Protein AF-A0A7G2CPR9-F1 (afdb_monomer_lite)

Radius of gyration: 14.24 Å; chains: 1; bounding box: 24×37×41 Å

Foldseek 3Di:
DFPPDDDDQPPDDPPDDLVVVLVSLLVVLCVVQPDVLLVLLLVLLVPDDPVSPVVVVVNVVVDDPSNVSCSVSSVVSVVSVVVVVVVVVVVD

pLDDT: mean 86.21, std 10.8, range [50.31, 96.94]

Organism: NCBI:txid59799

Secondary structure (DSSP, 8-state):
-BTTB----TT--TTS-HHHHHHHHHHHHHHHH-HHHHHHHHHHHHT--TT-HHHHHHHHHHS-HHHHTTHHHHHHHHHHHHHHHHHHHH--

Sequence (92 aa):
MLEGKELQLPNMSASDPLMSRIESLRMFLEDQLGDDLFFECYRCLNSITAVNDQAMDQLTNKLTEEQRRFLPLITQLLVCEDAINKQSMVNM

Structure (mmCIF, N/CA/C/O backbone):
data_AF-A0A7G2CPR9-F1
#
_entry.id   AF-A0A7G2CPR9-F1
#
loop_
_atom_site.group_PDB
_atom_site.id
_atom_site.type_symbol
_atom_site.label_atom_id
_atom_site.label_alt_id
_atom_site.label_comp_id
_atom_site.label_asym_id
_atom_site.label_entity_id
_atom_site.label_seq_id
_atom_site.pdbx_PDB_ins_code
_atom_site.Cartn_x
_atom_site.Cartn_y
_atom_site.Cartn_z
_atom_site.occupancy
_atom_site.B_iso_or_equiv
_atom_site.auth_seq_id
_atom_site.auth_comp_id
_atom_site.auth_asym_id
_atom_site.auth_atom_id
_atom_site.pdbx_PDB_model_num
ATOM 1 N N . MET A 1 1 ? 7.691 -5.451 0.062 1.00 70.31 1 MET A N 1
ATOM 2 C CA . MET A 1 1 ? 7.797 -6.442 1.165 1.00 70.31 1 MET A CA 1
ATOM 3 C C . MET A 1 1 ? 6.811 -6.051 2.245 1.00 70.31 1 MET A C 1
ATOM 5 O O . MET A 1 1 ? 6.661 -4.859 2.479 1.00 70.31 1 MET A O 1
ATOM 9 N N . LEU A 1 2 ? 6.183 -7.021 2.902 1.00 77.38 2 LEU A N 1
ATOM 10 C CA . LEU A 1 2 ? 5.315 -6.807 4.060 1.00 77.38 2 LEU A CA 1
ATOM 11 C C . LEU A 1 2 ? 5.979 -7.487 5.264 1.00 77.38 2 LEU A C 1
ATOM 13 O O . LEU A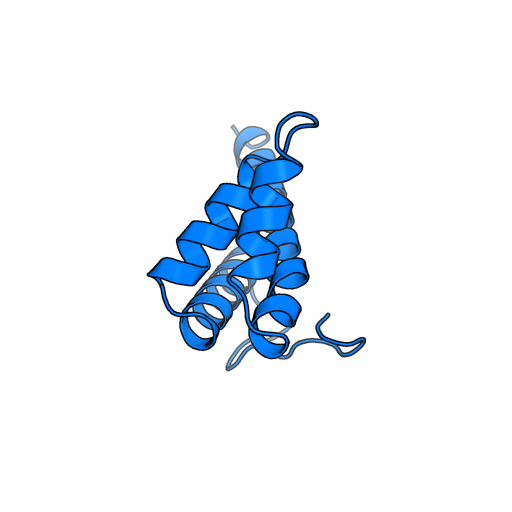 1 2 ? 6.327 -8.661 5.184 1.00 77.38 2 LEU A O 1
ATOM 17 N N . GLU A 1 3 ? 6.246 -6.735 6.335 1.00 79.19 3 GLU A N 1
ATOM 18 C CA . GLU A 1 3 ? 6.881 -7.255 7.565 1.00 79.19 3 GLU A CA 1
ATOM 19 C C . GLU A 1 3 ? 8.217 -7.993 7.336 1.00 79.19 3 GLU A C 1
ATOM 21 O O . GLU A 1 3 ? 8.507 -9.024 7.940 1.00 79.19 3 GLU A O 1
ATOM 26 N N . GLY A 1 4 ? 9.042 -7.484 6.416 1.00 78.12 4 GLY A N 1
ATOM 27 C CA . GLY A 1 4 ? 10.339 -8.094 6.097 1.00 78.12 4 GLY A CA 1
ATOM 28 C C . GLY A 1 4 ? 10.253 -9.366 5.249 1.00 78.12 4 GLY A C 1
ATOM 29 O O . GLY A 1 4 ? 11.284 -9.965 4.958 1.00 78.12 4 GLY A O 1
ATOM 30 N N . LYS A 1 5 ? 9.050 -9.767 4.824 1.00 78.50 5 LYS A N 1
ATOM 31 C CA . LYS A 1 5 ? 8.829 -10.892 3.916 1.00 78.50 5 LYS A CA 1
ATOM 32 C C . LYS A 1 5 ? 8.423 -10.402 2.534 1.00 78.50 5 LYS A C 1
ATOM 34 O O . LYS A 1 5 ? 7.789 -9.353 2.365 1.00 78.50 5 LYS A O 1
ATOM 39 N N . GLU A 1 6 ? 8.805 -11.168 1.522 1.00 81.81 6 GLU A N 1
ATOM 40 C CA . GLU A 1 6 ? 8.284 -10.965 0.178 1.00 81.81 6 GLU A CA 1
ATOM 41 C C . GLU A 1 6 ? 6.772 -11.217 0.186 1.00 81.81 6 GLU A C 1
ATOM 43 O O . GLU A 1 6 ? 6.302 -12.232 0.701 1.00 81.81 6 GLU A O 1
ATOM 48 N N . LEU A 1 7 ? 6.014 -10.252 -0.334 1.00 83.38 7 LEU A N 1
ATOM 49 C CA . LEU A 1 7 ? 4.569 -10.376 -0.461 1.00 83.38 7 LEU A CA 1
ATOM 50 C C . LEU A 1 7 ? 4.286 -11.213 -1.706 1.00 83.38 7 LEU A C 1
ATOM 52 O O . LEU A 1 7 ? 4.633 -10.796 -2.810 1.00 83.38 7 LEU A O 1
ATOM 56 N N . GLN A 1 8 ? 3.653 -12.366 -1.519 1.00 83.56 8 GLN A N 1
ATOM 57 C CA . GLN A 1 8 ? 3.175 -13.191 -2.621 1.00 83.56 8 GLN A CA 1
ATOM 58 C C . GLN A 1 8 ? 1.749 -12.767 -2.964 1.00 83.56 8 GLN A C 1
ATOM 60 O O . GLN A 1 8 ? 0.838 -12.952 -2.158 1.00 83.56 8 GLN A O 1
ATOM 65 N N . LEU A 1 9 ? 1.568 -12.168 -4.141 1.00 84.00 9 LEU A N 1
ATOM 66 C CA . LEU A 1 9 ? 0.244 -11.817 -4.649 1.00 84.00 9 LEU A CA 1
ATOM 67 C C . LEU A 1 9 ? -0.433 -13.077 -5.213 1.00 84.00 9 LEU A C 1
ATOM 69 O O . LEU A 1 9 ? 0.232 -13.879 -5.879 1.00 84.00 9 LEU A O 1
ATOM 73 N N . PRO A 1 10 ? -1.736 -13.282 -4.962 1.00 79.56 10 PRO A N 1
ATOM 74 C CA . PRO A 1 10 ? -2.437 -14.457 -5.460 1.00 79.56 10 PRO A CA 1
ATOM 75 C C . PRO A 1 10 ? -2.386 -14.508 -6.993 1.00 79.56 10 PRO A C 1
ATOM 77 O O . PRO A 1 10 ? -2.618 -13.507 -7.665 1.00 79.56 10 PRO A O 1
ATOM 80 N N . ASN A 1 11 ? -2.107 -15.695 -7.539 1.00 78.50 11 ASN A N 1
ATOM 81 C CA . ASN A 1 11 ? -2.077 -15.982 -8.981 1.00 78.50 11 ASN A CA 1
ATOM 82 C C . ASN A 1 11 ? -1.074 -15.157 -9.812 1.00 78.50 11 ASN A C 1
ATOM 84 O O . ASN A 1 11 ? -1.227 -15.088 -11.028 1.00 78.50 11 ASN A O 1
ATOM 88 N N . MET A 1 12 ? -0.055 -14.567 -9.183 1.00 83.62 12 MET A N 1
ATOM 89 C CA . MET A 1 12 ? 0.980 -13.792 -9.870 1.00 83.62 12 MET A CA 1
ATOM 90 C C . MET A 1 12 ? 2.347 -14.468 -9.788 1.00 83.62 12 MET A C 1
ATOM 92 O O . MET A 1 12 ? 2.763 -14.977 -8.748 1.00 83.62 12 MET A O 1
ATOM 96 N N . SER A 1 13 ? 3.066 -14.426 -10.903 1.00 82.69 13 SER A N 1
ATOM 97 C CA . SER A 1 13 ? 4.458 -14.827 -11.049 1.00 82.69 13 SER A CA 1
ATOM 98 C C . SER A 1 13 ? 5.359 -13.598 -11.163 1.00 82.69 13 SER A C 1
ATOM 100 O O . SER A 1 13 ? 4.983 -12.548 -11.685 1.00 82.69 13 SER A O 1
ATOM 102 N N . ALA A 1 14 ? 6.620 -13.742 -10.756 1.00 78.38 14 ALA A N 1
ATOM 103 C CA . ALA A 1 14 ? 7.640 -12.716 -10.975 1.00 78.38 14 ALA A CA 1
ATOM 104 C C . ALA A 1 14 ? 7.891 -12.418 -12.469 1.00 78.38 14 ALA A C 1
ATOM 106 O O . ALA A 1 14 ? 8.415 -11.354 -12.795 1.00 78.38 14 ALA A O 1
ATOM 107 N N . SER A 1 15 ? 7.520 -13.345 -13.361 1.00 84.94 15 SER A N 1
ATOM 108 C CA . SER A 1 15 ? 7.613 -13.189 -14.816 1.00 84.94 15 SER A CA 1
ATOM 109 C C . SER A 1 15 ? 6.484 -12.362 -15.431 1.00 84.94 15 SER A C 1
ATOM 111 O O . SER A 1 15 ? 6.576 -12.027 -16.612 1.00 84.94 15 SER A O 1
ATOM 113 N N . ASP A 1 16 ? 5.419 -12.069 -14.680 1.00 86.81 16 ASP A N 1
ATOM 114 C CA . ASP A 1 16 ? 4.285 -11.325 -15.218 1.00 86.81 16 ASP A CA 1
ATOM 115 C C . ASP A 1 16 ? 4.652 -9.863 -15.510 1.00 86.81 16 ASP A C 1
ATOM 117 O O . ASP A 1 16 ? 5.514 -9.284 -14.830 1.00 86.81 16 ASP A O 1
ATOM 121 N N . PRO A 1 17 ? 4.006 -9.236 -16.515 1.00 89.62 17 PRO A N 1
ATOM 122 C CA . PRO A 1 17 ? 4.255 -7.843 -16.857 1.00 89.62 17 PRO A CA 1
ATOM 123 C C . PRO A 1 17 ? 4.113 -6.922 -15.644 1.00 89.62 17 PRO A C 1
ATOM 125 O O . PRO A 1 17 ? 3.228 -7.099 -14.806 1.00 89.62 17 PRO A O 1
ATOM 128 N N . LEU A 1 18 ? 4.951 -5.884 -15.581 1.00 86.12 18 LEU A N 1
ATOM 129 C CA . LEU A 1 18 ? 4.950 -4.943 -14.459 1.00 86.12 18 LEU A CA 1
ATOM 130 C C . LEU A 1 18 ? 3.562 -4.325 -14.215 1.00 86.12 18 LEU A C 1
ATOM 132 O O . LEU A 1 18 ? 3.148 -4.239 -13.065 1.00 86.12 18 LEU A O 1
ATOM 136 N N . MET A 1 19 ? 2.824 -3.968 -15.276 1.00 90.31 19 MET A N 1
ATOM 137 C CA . MET A 1 19 ? 1.443 -3.474 -15.148 1.00 90.31 19 MET A CA 1
ATOM 138 C C . MET A 1 19 ? 0.511 -4.490 -14.483 1.00 90.31 19 MET A C 1
ATOM 140 O O . MET A 1 19 ? -0.229 -4.123 -13.578 1.00 90.31 19 MET A O 1
ATOM 144 N N . SER A 1 20 ? 0.576 -5.765 -14.872 1.00 90.69 20 SER A N 1
ATOM 145 C CA . SER A 1 20 ? -0.241 -6.821 -14.263 1.00 90.69 20 SER A CA 1
ATOM 146 C C . SER A 1 20 ? 0.063 -6.974 -12.772 1.00 90.69 20 SER A C 1
ATOM 148 O O . SER A 1 20 ? -0.847 -7.123 -11.964 1.00 90.69 20 SER A O 1
ATOM 150 N N . ARG A 1 21 ? 1.339 -6.861 -12.390 1.00 90.31 21 ARG A N 1
ATOM 151 C CA . ARG A 1 21 ? 1.771 -6.937 -10.988 1.00 90.31 21 ARG A CA 1
ATOM 152 C C . ARG A 1 21 ? 1.320 -5.729 -10.160 1.00 90.31 21 ARG A C 1
ATOM 154 O O . ARG A 1 21 ? 0.989 -5.898 -8.990 1.00 90.31 21 ARG A O 1
ATOM 161 N N . ILE A 1 22 ? 1.309 -4.533 -10.750 1.00 92.69 22 ILE A N 1
ATOM 162 C CA . ILE A 1 22 ? 0.787 -3.306 -10.123 1.00 92.69 22 ILE A CA 1
ATOM 163 C C . ILE A 1 22 ? -0.714 -3.434 -9.884 1.00 92.69 22 ILE A C 1
ATOM 165 O O . ILE A 1 22 ? -1.173 -3.188 -8.772 1.00 92.69 22 ILE A O 1
ATOM 169 N N . GLU A 1 23 ? -1.456 -3.893 -10.891 1.00 93.88 23 GLU A N 1
ATOM 170 C CA . GLU A 1 23 ? -2.900 -4.090 -10.773 1.00 93.88 23 GLU A CA 1
ATOM 171 C C . GLU A 1 23 ? -3.237 -5.119 -9.689 1.00 93.88 23 GLU A C 1
ATOM 173 O O . GLU A 1 23 ? -4.074 -4.874 -8.827 1.00 93.88 23 GLU A O 1
ATOM 178 N N . SER A 1 24 ? -2.516 -6.241 -9.636 1.00 94.12 24 SER A N 1
ATOM 179 C CA . SER A 1 24 ? -2.712 -7.217 -8.561 1.00 94.12 24 SER A CA 1
ATOM 180 C C . SER A 1 24 ? -2.358 -6.681 -7.175 1.00 94.12 24 SER A C 1
ATOM 182 O O . SER A 1 24 ? -3.001 -7.068 -6.203 1.00 94.12 24 SER A O 1
ATOM 184 N N . LEU A 1 25 ? -1.363 -5.794 -7.057 1.00 94.88 25 LEU A N 1
ATOM 185 C CA . LEU A 1 25 ? -1.061 -5.135 -5.786 1.00 94.88 25 LEU A CA 1
ATOM 186 C C . LEU A 1 25 ? -2.207 -4.210 -5.358 1.00 94.88 25 LEU A C 1
ATOM 188 O O . LEU A 1 25 ? -2.580 -4.227 -4.188 1.00 94.88 25 LEU A O 1
ATOM 192 N N . ARG A 1 26 ? -2.777 -3.442 -6.293 1.00 96.19 26 ARG A N 1
ATOM 193 C CA . ARG A 1 26 ? -3.957 -2.599 -6.056 1.00 96.19 26 ARG A CA 1
ATOM 194 C C . ARG A 1 26 ? -5.143 -3.436 -5.575 1.00 96.19 26 ARG A C 1
ATOM 196 O O . ARG A 1 26 ? -5.628 -3.185 -4.478 1.00 96.19 26 ARG A O 1
ATOM 203 N N . MET A 1 27 ? -5.519 -4.477 -6.319 1.00 95.56 27 MET A N 1
ATOM 204 C CA . MET A 1 27 ? -6.631 -5.365 -5.955 1.00 95.56 27 MET A CA 1
ATOM 205 C C . MET A 1 27 ? -6.430 -6.021 -4.583 1.00 95.56 27 MET A C 1
ATOM 207 O O . MET A 1 27 ? -7.369 -6.145 -3.804 1.00 95.56 27 MET A O 1
ATOM 211 N N . PHE A 1 28 ? -5.198 -6.433 -4.265 1.00 95.06 28 PHE A N 1
ATOM 212 C CA . PHE A 1 28 ? -4.870 -6.965 -2.943 1.00 95.06 28 PHE A CA 1
ATOM 213 C C . PHE A 1 28 ? -5.088 -5.920 -1.839 1.00 95.06 28 PHE A C 1
ATOM 215 O O . PHE A 1 28 ? -5.639 -6.241 -0.795 1.00 95.06 28 PHE A O 1
ATOM 222 N N . LEU A 1 29 ? -4.673 -4.670 -2.047 1.00 95.81 29 LEU A N 1
ATOM 223 C CA . LEU A 1 29 ? -4.852 -3.608 -1.053 1.00 95.81 29 LEU A CA 1
ATOM 224 C C . LEU A 1 29 ? -6.327 -3.222 -0.875 1.00 95.81 29 LEU A C 1
ATOM 226 O O . LEU A 1 29 ? -6.747 -2.983 0.255 1.00 95.81 29 LEU A O 1
ATOM 230 N N . GLU A 1 30 ? -7.099 -3.202 -1.962 1.00 96.75 30 GLU A N 1
ATOM 231 C CA . GLU A 1 30 ? -8.551 -2.979 -1.951 1.00 96.75 30 GLU A CA 1
ATOM 232 C C . GLU A 1 30 ? -9.279 -4.079 -1.160 1.00 96.75 30 GLU A C 1
ATOM 234 O O . GLU A 1 30 ? -10.087 -3.766 -0.290 1.00 96.75 30 GLU A O 1
ATOM 239 N N . ASP A 1 31 ? -8.919 -5.353 -1.351 1.00 95.50 31 ASP A N 1
ATOM 240 C CA . ASP A 1 31 ? -9.481 -6.479 -0.586 1.00 95.50 31 ASP A CA 1
ATOM 241 C C . ASP A 1 31 ? -9.161 -6.399 0.921 1.00 95.50 31 ASP A C 1
ATOM 243 O O . ASP A 1 31 ? -10.018 -6.665 1.762 1.00 95.50 31 ASP A O 1
ATOM 247 N N . GLN A 1 32 ? -7.939 -5.991 1.282 1.00 94.88 32 GLN A N 1
ATOM 248 C CA . GLN A 1 32 ? -7.498 -5.951 2.682 1.00 94.88 32 GLN A CA 1
ATOM 249 C C . GLN A 1 32 ? -8.004 -4.727 3.462 1.00 94.88 32 GLN A C 1
ATOM 251 O O . GLN A 1 32 ? -8.186 -4.802 4.679 1.00 94.88 32 GLN A O 1
ATOM 256 N N . LEU A 1 33 ? -8.197 -3.586 2.796 1.00 95.44 33 LEU A N 1
ATOM 257 C CA . 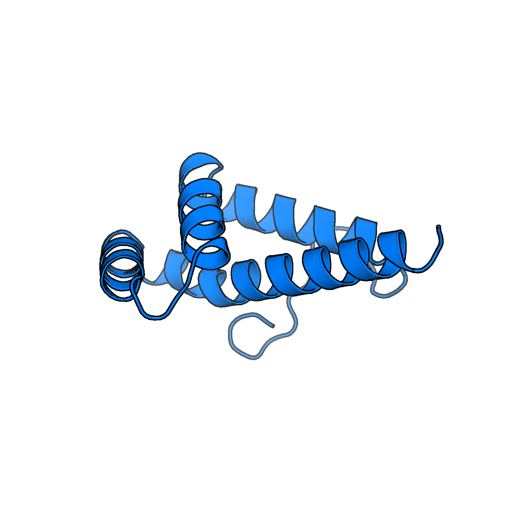LEU A 1 33 ? -8.592 -2.327 3.443 1.00 95.44 33 LEU A CA 1
ATOM 258 C C . LEU A 1 33 ? -10.064 -1.968 3.218 1.00 95.44 33 LEU A C 1
ATOM 260 O O . LEU A 1 33 ? -10.638 -1.235 4.025 1.00 95.44 33 LEU A O 1
ATOM 264 N N . GLY A 1 34 ? -10.663 -2.476 2.143 1.00 96.44 34 GLY A N 1
ATOM 265 C CA . GLY A 1 34 ? -11.888 -1.949 1.559 1.00 96.44 34 GLY A CA 1
ATOM 266 C C . GLY A 1 34 ? -11.626 -0.697 0.717 1.00 96.44 34 GLY A C 1
ATOM 267 O O . GLY A 1 34 ? -10.749 0.114 1.032 1.00 96.44 34 GLY A O 1
ATOM 268 N N . ASP A 1 35 ? -12.428 -0.523 -0.334 1.00 95.19 35 ASP A N 1
ATOM 269 C CA . ASP A 1 35 ? -12.270 0.532 -1.342 1.00 95.19 35 ASP A CA 1
ATOM 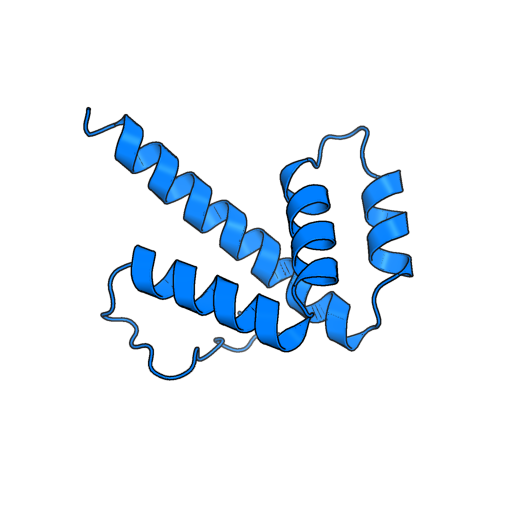270 C C . ASP A 1 35 ? -12.149 1.934 -0.727 1.00 95.19 35 ASP A C 1
ATOM 272 O O . ASP A 1 35 ? -11.191 2.656 -1.002 1.00 95.19 35 ASP A O 1
ATOM 276 N N . ASP A 1 36 ? -13.085 2.319 0.149 1.00 95.38 36 ASP A N 1
ATOM 277 C CA . ASP A 1 36 ? -13.131 3.666 0.733 1.00 95.38 36 ASP A CA 1
ATOM 278 C C . ASP A 1 36 ? -11.846 4.008 1.500 1.00 95.38 36 ASP A C 1
ATOM 280 O O . ASP A 1 36 ? -11.262 5.084 1.322 1.00 95.38 36 ASP A O 1
ATOM 284 N N . LEU A 1 37 ? -11.383 3.075 2.336 1.00 95.00 37 LEU A N 1
ATOM 285 C CA . LEU A 1 37 ? -10.188 3.265 3.149 1.00 95.00 37 LEU A CA 1
ATOM 286 C C . LEU A 1 37 ? -8.929 3.253 2.283 1.00 95.00 37 LEU A C 1
ATOM 288 O O . LEU A 1 37 ? -8.045 4.091 2.474 1.00 95.00 37 LEU A O 1
ATOM 292 N N . PHE A 1 38 ? -8.864 2.347 1.305 1.00 96.94 38 PHE A N 1
ATOM 293 C CA . PHE A 1 38 ? -7.783 2.314 0.329 1.00 96.94 38 PHE A CA 1
ATOM 294 C C . PHE A 1 38 ? -7.668 3.651 -0.413 1.00 96.94 38 PHE A C 1
ATOM 296 O O . PHE A 1 38 ? -6.581 4.231 -0.450 1.00 96.94 38 PHE A O 1
ATOM 303 N N . PHE A 1 39 ? -8.772 4.192 -0.939 1.00 94.94 39 PHE A N 1
ATOM 304 C CA . PHE A 1 39 ? -8.765 5.475 -1.640 1.00 94.94 39 PHE A CA 1
ATOM 305 C C . PHE A 1 39 ? -8.378 6.643 -0.730 1.00 94.94 39 PHE A C 1
ATOM 307 O O . PHE A 1 39 ? -7.655 7.541 -1.173 1.00 94.94 39 PHE A O 1
ATOM 314 N N . GLU A 1 40 ? -8.820 6.655 0.531 1.00 93.69 40 GLU A N 1
ATOM 315 C CA . GLU A 1 40 ? -8.417 7.680 1.498 1.00 93.69 40 GLU A CA 1
ATOM 316 C C . GLU A 1 40 ? -6.900 7.643 1.741 1.00 93.69 40 GLU A C 1
ATOM 318 O O . GLU A 1 40 ? -6.226 8.669 1.589 1.00 93.69 40 GLU A O 1
ATOM 323 N N . CYS A 1 41 ? -6.347 6.460 2.030 1.00 94.19 41 CYS A N 1
ATOM 324 C CA . CYS A 1 41 ? -4.909 6.263 2.200 1.00 94.19 41 CYS A CA 1
ATOM 325 C C . CYS A 1 41 ? -4.131 6.660 0.940 1.00 94.19 41 CYS A C 1
ATOM 327 O O . CYS A 1 41 ? -3.171 7.425 1.024 1.00 94.19 41 CYS A O 1
ATOM 329 N N . TYR A 1 42 ? -4.562 6.178 -0.227 1.00 94.88 42 TYR A N 1
ATOM 330 C CA . TYR A 1 42 ? -3.930 6.448 -1.514 1.00 94.88 42 TYR A CA 1
ATOM 331 C C . TYR A 1 42 ? -3.867 7.951 -1.797 1.00 94.88 42 TYR A C 1
ATOM 333 O O . TYR A 1 42 ? -2.803 8.485 -2.100 1.00 94.88 42 TYR A O 1
ATOM 341 N N . ARG A 1 43 ? -4.987 8.669 -1.645 1.00 91.94 43 ARG A N 1
ATOM 342 C CA . ARG A 1 43 ? -5.041 10.120 -1.876 1.00 91.94 43 ARG A CA 1
ATOM 343 C C . ARG A 1 43 ? -4.190 10.895 -0.880 1.00 91.94 43 ARG A C 1
ATOM 345 O O . ARG A 1 43 ? -3.526 11.854 -1.274 1.00 91.94 43 ARG A O 1
ATOM 352 N N . CYS A 1 44 ? -4.212 10.500 0.390 1.00 91.50 44 CYS A N 1
ATOM 353 C CA . CYS A 1 44 ? -3.393 11.130 1.417 1.00 91.50 44 CYS A CA 1
ATOM 354 C C . CYS A 1 44 ? -1.904 10.972 1.081 1.00 91.50 44 CYS A C 1
ATOM 356 O O . CYS A 1 44 ? -1.199 11.972 0.989 1.00 91.50 44 CYS A O 1
ATOM 358 N N . LEU A 1 45 ? -1.454 9.745 0.792 1.00 91.00 45 LEU A N 1
ATOM 359 C CA . LEU A 1 45 ? -0.059 9.440 0.459 1.00 91.00 45 LEU A CA 1
ATOM 360 C C . LEU A 1 45 ? 0.398 10.101 -0.853 1.00 91.00 45 LEU A C 1
ATOM 362 O O . LEU A 1 45 ? 1.503 10.633 -0.919 1.00 91.00 45 LEU A O 1
ATOM 366 N N . ASN A 1 46 ? -0.462 10.138 -1.873 1.00 90.19 46 ASN A N 1
ATOM 367 C CA . ASN A 1 46 ? -0.154 10.756 -3.168 1.00 90.19 46 ASN A CA 1
ATOM 368 C C . ASN A 1 46 ? -0.104 12.296 -3.121 1.00 90.19 46 ASN A C 1
ATOM 370 O O . ASN A 1 46 ? 0.363 12.942 -4.053 1.00 90.19 46 ASN A O 1
ATOM 374 N N . SER A 1 47 ? -0.613 12.906 -2.049 1.00 84.31 47 SER A N 1
ATOM 375 C CA . SER A 1 47 ? -0.627 14.363 -1.879 1.00 84.31 47 SER A CA 1
ATOM 376 C C . SER A 1 47 ? 0.391 14.869 -0.858 1.00 84.31 47 SER A C 1
ATOM 378 O O . SER A 1 47 ? 0.402 16.069 -0.581 1.00 84.31 47 SER A O 1
ATOM 380 N N . ILE A 1 48 ? 1.245 14.000 -0.294 1.00 70.94 48 ILE A N 1
ATOM 381 C CA . ILE A 1 48 ? 2.188 14.400 0.759 1.00 70.94 48 ILE A CA 1
ATOM 382 C C . ILE A 1 48 ? 3.150 15.472 0.242 1.00 70.94 48 ILE A C 1
ATOM 384 O O . ILE A 1 48 ? 3.990 15.251 -0.627 1.00 70.94 48 ILE A O 1
ATOM 388 N N . THR A 1 49 ? 3.052 16.637 0.870 1.00 59.53 49 THR A N 1
ATOM 389 C CA . THR A 1 49 ? 4.039 17.717 0.854 1.00 59.53 49 THR A CA 1
ATOM 390 C C . THR A 1 49 ? 4.392 18.047 2.307 1.00 59.53 49 THR A C 1
ATOM 392 O O . THR A 1 49 ? 3.691 17.603 3.213 1.00 59.53 49 THR A O 1
ATOM 395 N N . ALA A 1 50 ? 5.423 18.859 2.566 1.00 53.75 50 ALA A N 1
ATOM 396 C CA . ALA A 1 50 ? 5.807 19.259 3.931 1.00 53.75 50 ALA A CA 1
ATOM 397 C C . ALA A 1 50 ? 4.693 19.980 4.737 1.00 53.75 50 ALA A C 1
ATOM 399 O O . ALA A 1 50 ? 4.849 20.221 5.926 1.00 53.75 50 ALA A O 1
ATOM 400 N N . VAL A 1 51 ? 3.570 20.344 4.103 1.00 53.06 51 VAL A N 1
ATOM 401 C CA . VAL A 1 51 ? 2.387 20.954 4.739 1.00 53.06 51 VAL A CA 1
ATOM 402 C C . VAL A 1 51 ? 1.381 19.892 5.231 1.00 53.06 51 VAL A C 1
ATOM 404 O O . VAL A 1 51 ? 0.478 20.203 6.005 1.00 53.06 51 VAL A O 1
ATOM 407 N N . ASN A 1 52 ? 1.541 18.627 4.830 1.00 67.12 52 ASN A N 1
ATOM 408 C CA . ASN A 1 52 ? 0.558 17.560 5.042 1.00 67.12 52 ASN A CA 1
ATOM 409 C C . ASN A 1 52 ? 0.833 16.654 6.257 1.00 67.12 52 ASN A C 1
ATOM 411 O O . ASN A 1 52 ? 0.131 15.655 6.417 1.00 67.12 52 ASN A O 1
ATOM 415 N N . ASP A 1 53 ? 1.779 16.990 7.139 1.00 73.00 53 ASP A N 1
ATOM 416 C CA . ASP A 1 53 ? 2.082 16.186 8.340 1.00 73.00 53 ASP A CA 1
ATOM 417 C C . ASP A 1 53 ? 0.822 15.927 9.190 1.00 73.00 53 ASP A C 1
ATOM 419 O O . ASP A 1 53 ? 0.557 14.801 9.608 1.00 73.00 53 ASP A O 1
ATOM 423 N N . GLN A 1 54 ? -0.054 16.931 9.319 1.00 80.56 54 GLN A N 1
ATOM 424 C CA . GLN A 1 54 ? -1.324 16.790 10.039 1.00 80.56 54 GLN A CA 1
ATOM 425 C C . GLN A 1 54 ? -2.292 15.791 9.371 1.00 80.56 54 GLN A C 1
ATOM 427 O O . GLN A 1 54 ? -3.063 15.120 10.058 1.00 80.56 54 GLN A O 1
ATOM 432 N N . ALA A 1 55 ? -2.281 15.685 8.039 1.00 81.38 55 ALA A N 1
ATOM 433 C CA . ALA A 1 55 ? -3.120 14.730 7.313 1.00 81.38 55 ALA A CA 1
ATOM 434 C C . ALA A 1 55 ? -2.623 13.293 7.525 1.00 81.38 55 ALA A C 1
ATOM 436 O O . ALA A 1 55 ? -3.432 12.384 7.718 1.00 81.38 55 ALA A O 1
ATOM 437 N N . MET A 1 56 ? -1.302 13.101 7.577 1.00 83.81 56 MET A N 1
ATOM 438 C CA . MET A 1 56 ? -0.703 11.804 7.891 1.00 83.81 56 MET A CA 1
ATOM 439 C C . MET A 1 56 ? -0.986 11.358 9.321 1.00 83.81 56 MET A C 1
ATOM 441 O O . MET A 1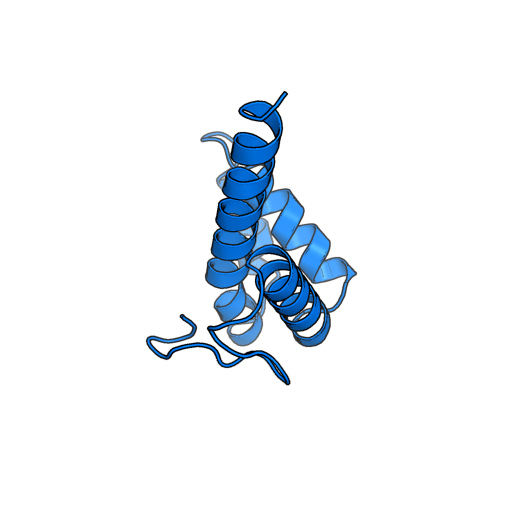 56 ? -1.305 10.186 9.538 1.00 83.81 56 MET A O 1
ATOM 445 N N . ASP A 1 57 ? -0.954 12.276 10.284 1.00 86.44 57 ASP A N 1
ATOM 446 C CA . ASP A 1 57 ? -1.329 11.974 11.666 1.00 86.44 57 ASP A CA 1
ATOM 447 C C . ASP A 1 57 ? -2.805 11.570 11.770 1.00 86.44 57 ASP A C 1
ATOM 449 O O . ASP A 1 57 ? -3.148 10.583 12.423 1.00 86.44 57 ASP A O 1
ATOM 453 N N . GLN A 1 58 ? -3.698 12.295 11.090 1.00 86.69 58 GLN A N 1
ATOM 454 C CA . GLN A 1 58 ? -5.125 11.967 11.057 1.00 86.69 58 GLN A CA 1
ATOM 455 C C . GLN A 1 58 ? -5.384 10.600 10.421 1.00 86.69 58 GLN A C 1
ATOM 457 O O . GLN A 1 58 ? -6.140 9.808 10.984 1.00 86.69 58 GLN A O 1
ATOM 462 N N . LEU A 1 59 ? -4.735 10.301 9.294 1.00 88.44 59 LEU A N 1
ATOM 463 C CA . LEU A 1 59 ? -4.833 9.000 8.639 1.00 88.44 59 LEU A CA 1
ATOM 464 C C . LEU A 1 59 ? -4.354 7.884 9.571 1.00 88.44 59 LEU A C 1
ATOM 466 O O . LEU A 1 59 ? -5.056 6.900 9.792 1.00 88.44 59 LEU A O 1
ATOM 470 N N . THR A 1 60 ? -3.179 8.063 10.171 1.00 87.31 60 THR A N 1
ATOM 471 C CA . THR A 1 60 ? -2.568 7.066 11.054 1.00 87.31 60 THR A CA 1
ATOM 472 C C . THR A 1 60 ? -3.440 6.795 12.280 1.00 87.31 60 THR A C 1
ATOM 474 O O . THR A 1 60 ? -3.560 5.648 12.699 1.00 87.31 60 THR A O 1
ATOM 47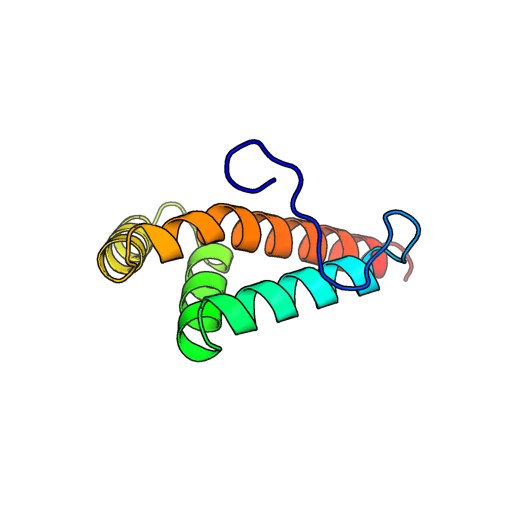7 N N . ASN A 1 61 ? -4.111 7.815 12.822 1.00 90.00 61 ASN A N 1
ATOM 478 C CA . ASN A 1 61 ? -5.026 7.666 13.956 1.00 90.00 61 ASN A CA 1
ATOM 479 C C . ASN A 1 61 ? -6.344 6.955 13.609 1.00 90.00 61 ASN A C 1
ATOM 481 O O . ASN A 1 61 ? -6.949 6.358 14.497 1.00 90.00 61 ASN A O 1
ATOM 485 N N . LYS A 1 62 ? -6.789 6.996 12.347 1.00 89.00 62 LYS A N 1
ATOM 486 C CA . LYS A 1 62 ? -7.986 6.271 11.886 1.00 89.00 62 LYS A CA 1
ATOM 487 C C . LYS A 1 62 ? -7.737 4.779 11.668 1.00 89.00 62 LYS A C 1
ATOM 489 O O . LYS A 1 62 ? -8.670 3.989 11.773 1.00 89.00 62 LYS A O 1
ATOM 494 N N . LEU A 1 63 ? -6.500 4.400 11.355 1.00 92.75 63 LEU A N 1
ATOM 495 C CA . LEU A 1 63 ? -6.142 3.029 11.003 1.00 92.75 63 LEU A CA 1
ATOM 496 C C . LEU A 1 63 ? -5.890 2.168 12.243 1.00 92.75 63 LEU A C 1
ATOM 498 O O . LEU A 1 63 ? -5.186 2.573 13.181 1.00 92.75 63 LEU A O 1
ATOM 502 N N . THR A 1 64 ? -6.375 0.928 12.203 1.00 94.56 64 THR A N 1
ATOM 503 C CA . THR A 1 64 ? -5.952 -0.105 13.156 1.00 94.56 64 THR A CA 1
ATOM 504 C C . THR A 1 64 ? -4.474 -0.449 12.954 1.00 94.56 64 THR A C 1
ATOM 506 O O . THR A 1 64 ? -3.885 -0.157 11.911 1.00 94.56 64 THR A O 1
ATOM 509 N N . GLU A 1 65 ? -3.842 -1.087 13.942 1.00 90.25 65 GLU A N 1
ATOM 510 C CA . GLU A 1 65 ? -2.448 -1.534 13.796 1.00 90.25 65 GLU A CA 1
ATOM 511 C C . GLU A 1 65 ? -2.249 -2.490 12.618 1.00 90.25 65 GLU A C 1
ATOM 513 O O . GLU A 1 65 ? -1.201 -2.459 11.979 1.00 90.25 65 GLU A O 1
ATOM 518 N N . GLU A 1 66 ? -3.243 -3.327 12.321 1.00 92.12 66 GLU A N 1
ATOM 519 C CA . GLU A 1 66 ? -3.218 -4.238 11.178 1.00 92.12 66 GLU A CA 1
ATOM 520 C C . GLU A 1 66 ? -3.262 -3.461 9.858 1.00 92.12 66 GLU A C 1
ATOM 522 O O . GLU A 1 66 ? -2.401 -3.649 9.001 1.00 92.12 66 GLU A O 1
ATOM 527 N N . GLN A 1 67 ? -4.178 -2.498 9.737 1.00 94.38 67 GLN A N 1
ATOM 528 C CA . GLN A 1 67 ? -4.332 -1.694 8.524 1.00 94.38 67 GLN A CA 1
ATOM 529 C C . GLN A 1 67 ? -3.099 -0.823 8.231 1.00 94.38 67 GLN A C 1
ATOM 531 O O . GLN A 1 67 ? -2.701 -0.661 7.077 1.00 94.38 67 GLN A O 1
ATOM 536 N N . ARG A 1 68 ? -2.427 -0.304 9.271 1.00 93.00 68 ARG A N 1
ATOM 537 C CA . ARG A 1 68 ? -1.193 0.493 9.115 1.00 93.00 68 ARG A CA 1
ATOM 538 C C . ARG A 1 68 ? -0.071 -0.269 8.412 1.00 93.00 68 ARG A C 1
ATOM 540 O O . ARG A 1 68 ? 0.763 0.360 7.759 1.00 93.00 68 ARG A O 1
ATOM 547 N N . ARG A 1 69 ? -0.047 -1.604 8.502 1.00 93.50 69 ARG A N 1
ATOM 548 C CA . ARG A 1 69 ? 0.977 -2.446 7.857 1.00 93.50 69 ARG A CA 1
ATOM 549 C C . ARG A 1 69 ? 0.918 -2.367 6.331 1.00 93.50 69 ARG A C 1
ATOM 551 O O . ARG A 1 69 ? 1.930 -2.624 5.684 1.00 93.50 69 ARG A O 1
ATOM 558 N N . PHE A 1 70 ? -0.219 -1.963 5.762 1.00 94.94 70 PHE A N 1
ATOM 559 C CA . PHE A 1 70 ? -0.397 -1.804 4.319 1.00 94.94 70 PHE A CA 1
ATOM 560 C C . PHE A 1 70 ? 0.065 -0.439 3.785 1.00 94.94 70 PHE A C 1
ATOM 562 O O . PHE A 1 70 ? 0.293 -0.317 2.584 1.00 94.94 70 PHE A O 1
ATOM 569 N N . LEU A 1 71 ? 0.294 0.574 4.634 1.00 93.06 71 LEU A N 1
ATOM 570 C CA . LEU A 1 71 ? 0.740 1.902 4.176 1.00 93.06 71 LEU A CA 1
ATOM 571 C C . LEU A 1 71 ? 2.032 1.862 3.333 1.00 93.06 71 LEU A C 1
ATOM 573 O O . LEU A 1 71 ? 2.049 2.472 2.264 1.00 93.06 71 LEU A O 1
ATOM 577 N N . PRO A 1 72 ? 3.092 1.113 3.713 1.00 92.25 72 PRO A N 1
ATOM 578 C CA . PRO A 1 72 ? 4.283 0.984 2.874 1.00 92.25 72 PRO A CA 1
ATOM 579 C C . PRO A 1 72 ? 4.004 0.351 1.506 1.00 92.25 72 PRO A C 1
ATOM 581 O O . PRO A 1 72 ? 4.684 0.674 0.534 1.00 92.25 72 PRO A O 1
ATOM 584 N N . LEU A 1 73 ? 3.010 -0.539 1.414 1.00 94.50 73 LEU A N 1
ATOM 585 C CA . LEU A 1 73 ? 2.616 -1.169 0.154 1.00 94.50 73 LEU A CA 1
ATOM 586 C C . LEU A 1 73 ? 1.854 -0.195 -0.751 1.00 94.50 73 LEU A C 1
ATOM 588 O O . LEU A 1 73 ? 2.072 -0.217 -1.958 1.00 94.50 73 LEU A O 1
ATOM 592 N N . ILE A 1 74 ? 1.037 0.700 -0.189 1.00 95.19 74 ILE A N 1
ATOM 593 C CA . ILE A 1 74 ? 0.396 1.780 -0.957 1.00 95.19 74 ILE A CA 1
ATOM 594 C C . ILE A 1 74 ? 1.455 2.766 -1.472 1.00 95.19 74 ILE A C 1
ATOM 596 O O . ILE A 1 74 ? 1.422 3.153 -2.637 1.00 95.19 74 ILE A O 1
ATOM 600 N N . THR A 1 75 ? 2.455 3.118 -0.658 1.00 93.00 75 THR A N 1
ATOM 601 C CA . THR A 1 75 ? 3.594 3.925 -1.130 1.00 93.00 75 THR A CA 1
ATOM 602 C C . THR A 1 75 ? 4.352 3.221 -2.257 1.00 93.00 75 THR A C 1
ATOM 604 O O . THR A 1 75 ? 4.725 3.853 -3.243 1.00 93.00 75 THR A O 1
ATOM 607 N N . GLN A 1 76 ? 4.562 1.905 -2.147 1.00 92.44 76 GLN A N 1
ATOM 608 C CA . GLN A 1 76 ? 5.180 1.115 -3.212 1.00 92.44 76 GLN A CA 1
ATOM 609 C C . GLN A 1 76 ? 4.333 1.131 -4.495 1.00 92.44 76 GLN A C 1
ATOM 611 O O . GLN A 1 76 ? 4.899 1.290 -5.576 1.00 92.44 76 GLN A O 1
ATOM 616 N N . LEU A 1 77 ? 3.007 1.004 -4.379 1.00 95.00 77 LEU A N 1
ATOM 617 C CA . LEU A 1 77 ? 2.075 1.087 -5.504 1.00 95.00 77 LEU A CA 1
ATOM 618 C C . LEU A 1 77 ? 2.237 2.418 -6.254 1.00 95.00 77 LEU A C 1
ATOM 620 O O . LEU A 1 77 ? 2.502 2.400 -7.454 1.00 95.00 77 LEU A O 1
ATOM 624 N N . LEU A 1 78 ? 2.200 3.544 -5.533 1.00 93.50 78 LEU A N 1
ATOM 625 C CA . LEU A 1 78 ? 2.376 4.888 -6.100 1.00 93.50 78 LEU A CA 1
ATOM 626 C C . LEU A 1 78 ? 3.702 5.032 -6.861 1.00 93.50 78 LEU A C 1
ATOM 628 O O . LEU A 1 78 ? 3.732 5.526 -7.985 1.00 93.50 78 LEU A O 1
ATOM 632 N N . VAL A 1 79 ? 4.807 4.553 -6.279 1.00 91.62 79 VAL A N 1
ATOM 633 C CA . VAL A 1 79 ? 6.131 4.595 -6.926 1.00 91.62 79 VAL A CA 1
ATOM 634 C C . VAL A 1 79 ? 6.151 3.775 -8.218 1.00 91.62 79 VAL A C 1
ATOM 636 O O . VAL A 1 79 ? 6.743 4.198 -9.214 1.00 91.62 79 VAL A O 1
ATOM 639 N N . CYS A 1 80 ? 5.524 2.597 -8.216 1.00 91.44 80 CYS A N 1
ATOM 640 C CA . CYS A 1 80 ? 5.440 1.752 -9.401 1.00 91.44 80 CYS A CA 1
ATOM 641 C C . CYS A 1 80 ? 4.590 2.396 -10.509 1.00 91.44 80 CYS A C 1
ATOM 643 O O . CYS A 1 80 ? 4.985 2.355 -11.675 1.00 91.44 80 CYS A O 1
ATOM 645 N N . GLU A 1 81 ? 3.471 3.027 -10.159 1.00 92.50 81 GLU A N 1
ATOM 646 C CA . GLU A 1 81 ? 2.602 3.740 -11.102 1.00 92.50 81 GLU A CA 1
ATOM 647 C C . GLU A 1 81 ? 3.299 4.963 -11.704 1.00 92.50 81 GLU A C 1
ATOM 649 O O . GLU A 1 81 ? 3.306 5.137 -12.924 1.00 92.50 81 GLU A O 1
ATOM 654 N N . ASP A 1 82 ? 3.991 5.753 -10.882 1.00 91.25 82 ASP A N 1
ATOM 655 C CA . ASP A 1 82 ? 4.810 6.878 -11.335 1.00 91.25 82 ASP A CA 1
ATOM 656 C C . ASP A 1 82 ? 5.899 6.451 -12.324 1.00 91.25 82 ASP A C 1
ATOM 658 O O . ASP A 1 82 ? 6.168 7.152 -13.305 1.00 91.25 82 ASP A O 1
ATOM 662 N N . ALA A 1 83 ? 6.541 5.305 -12.085 1.00 88.88 83 ALA A N 1
ATOM 663 C CA . ALA A 1 83 ? 7.555 4.770 -12.985 1.00 88.88 83 ALA A CA 1
ATOM 664 C C . ALA A 1 83 ? 6.965 4.412 -14.360 1.00 88.88 83 ALA A C 1
ATOM 666 O O . ALA A 1 83 ? 7.571 4.735 -15.385 1.00 88.88 83 ALA A O 1
ATOM 667 N N . ILE A 1 84 ? 5.774 3.806 -14.397 1.00 88.06 84 ILE A N 1
ATOM 668 C CA . ILE A 1 84 ? 5.074 3.483 -15.651 1.00 88.06 84 ILE A CA 1
ATOM 669 C C . ILE A 1 84 ? 4.605 4.742 -16.375 1.00 88.06 84 ILE A C 1
ATOM 671 O O . ILE A 1 84 ? 4.783 4.852 -17.593 1.00 88.06 84 ILE A O 1
ATOM 675 N N . ASN A 1 85 ? 4.053 5.709 -15.644 1.00 87.62 85 ASN A N 1
ATOM 676 C CA . ASN A 1 85 ? 3.599 6.974 -16.215 1.00 87.62 85 ASN A CA 1
ATOM 677 C C . ASN A 1 85 ? 4.768 7.711 -16.882 1.00 87.62 85 ASN A C 1
ATOM 679 O O . ASN A 1 85 ? 4.661 8.140 -18.029 1.00 87.62 85 ASN A O 1
ATOM 683 N N . LYS A 1 86 ? 5.932 7.763 -16.220 1.00 86.38 86 LYS A N 1
ATOM 684 C CA . LYS A 1 86 ? 7.153 8.361 -16.783 1.00 86.38 86 LYS A CA 1
ATOM 685 C C . LYS A 1 86 ? 7.671 7.603 -18.008 1.00 86.38 86 LYS A C 1
ATOM 687 O O . LYS A 1 86 ? 8.055 8.243 -18.979 1.00 86.38 86 LYS A O 1
ATOM 692 N N . GLN A 1 87 ? 7.659 6.269 -18.003 1.00 76.25 87 GLN A N 1
ATOM 693 C CA . GLN A 1 87 ? 8.060 5.474 -19.176 1.00 76.25 87 GLN A CA 1
ATOM 694 C C . GLN A 1 87 ? 7.131 5.700 -20.373 1.00 76.25 87 GLN A C 1
ATOM 696 O O . GLN A 1 87 ? 7.599 5.831 -21.502 1.00 76.25 87 GLN A O 1
ATOM 701 N N . SER A 1 88 ? 5.826 5.808 -20.126 1.00 72.44 88 SER A N 1
ATOM 702 C CA . SER A 1 88 ? 4.831 6.090 -21.166 1.00 72.44 88 SER A CA 1
ATOM 703 C C . SER A 1 88 ? 5.041 7.464 -21.811 1.00 72.44 88 SER A C 1
ATOM 705 O O . SER A 1 88 ? 4.828 7.612 -23.008 1.00 72.44 88 SER A O 1
ATOM 707 N N . MET A 1 89 ? 5.511 8.452 -21.041 1.00 66.69 89 MET A N 1
ATOM 708 C CA . MET A 1 89 ? 5.824 9.796 -21.541 1.00 66.69 89 MET A CA 1
ATOM 709 C C . MET A 1 89 ? 7.141 9.880 -22.328 1.00 66.69 89 MET A C 1
ATOM 711 O O . MET A 1 89 ? 7.298 10.794 -23.127 1.00 66.69 89 MET A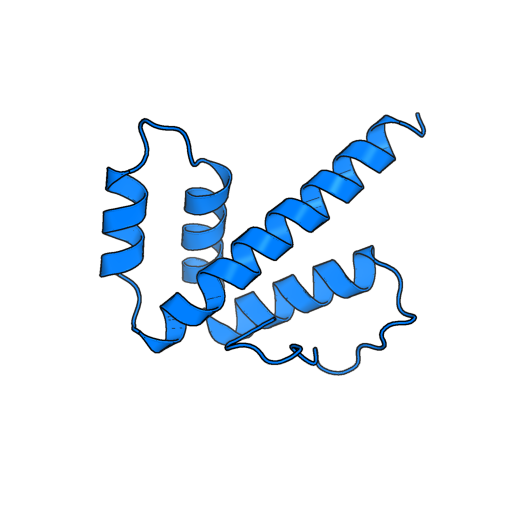 O 1
ATOM 715 N N . VAL A 1 90 ? 8.090 8.965 -22.103 1.00 62.34 90 VAL A N 1
ATOM 716 C CA . VAL A 1 90 ? 9.379 8.922 -22.828 1.00 62.34 90 VAL A CA 1
ATOM 717 C C . VAL A 1 90 ? 9.258 8.192 -24.173 1.00 62.34 90 VAL A C 1
ATOM 719 O O . VAL A 1 90 ? 10.083 8.397 -25.059 1.00 62.34 90 VAL A O 1
ATOM 722 N N . ASN A 1 91 ? 8.224 7.365 -24.342 1.00 56.19 91 ASN A N 1
ATOM 723 C CA . ASN A 1 91 ? 7.979 6.586 -25.558 1.00 56.19 91 ASN A CA 1
ATOM 724 C C . ASN A 1 91 ? 6.992 7.259 -26.545 1.00 56.19 91 ASN A C 1
ATOM 726 O O . ASN A 1 91 ? 6.544 6.594 -27.482 1.00 56.19 91 ASN A O 1
ATOM 730 N N . MET A 1 92 ? 6.651 8.539 -26.337 1.00 50.31 92 MET A N 1
ATOM 731 C CA . MET A 1 92 ? 5.936 9.411 -27.291 1.00 50.31 92 MET A CA 1
ATOM 732 C C . MET A 1 92 ? 6.907 10.355 -27.993 1.00 50.31 92 MET A C 1
ATOM 734 O O . MET A 1 92 ? 6.709 10.574 -29.208 1.00 50.31 92 MET A O 1
#